Protein AF-A0A0S3RTF5-F1 (afdb_monomer_lite)

Structure (mmCIF, N/CA/C/O backbone):
data_AF-A0A0S3RTF5-F1
#
_entry.id   AF-A0A0S3RTF5-F1
#
loop_
_atom_site.group_PDB
_atom_site.id
_atom_site.type_symbol
_atom_site.label_atom_id
_atom_site.label_alt_id
_atom_site.label_comp_id
_atom_site.label_asym_id
_atom_site.label_entity_id
_atom_site.label_seq_id
_atom_site.pdbx_PDB_ins_code
_atom_site.Cartn_x
_atom_site.Cartn_y
_atom_site.Cartn_z
_atom_site.occupancy
_atom_site.B_iso_or_equiv
_atom_site.auth_seq_id
_atom_site.auth_comp_id
_atom_site.auth_asym_id
_atom_site.auth_atom_id
_atom_site.pdbx_PDB_model_num
ATOM 1 N N . MET A 1 1 ? 30.468 4.108 -22.101 1.00 55.09 1 MET A N 1
ATOM 2 C CA . MET A 1 1 ? 29.441 3.092 -21.775 1.00 55.09 1 MET A CA 1
ATOM 3 C C . MET A 1 1 ? 28.173 3.422 -22.540 1.00 55.09 1 MET A C 1
ATOM 5 O O . MET A 1 1 ? 27.713 4.552 -22.458 1.00 55.09 1 MET A O 1
ATOM 9 N N . ASN A 1 2 ? 27.669 2.481 -23.338 1.00 72.12 2 ASN A N 1
ATOM 10 C CA . ASN A 1 2 ? 26.519 2.694 -24.215 1.00 72.12 2 ASN A CA 1
ATOM 11 C C . ASN A 1 2 ? 25.220 2.335 -23.469 1.00 72.12 2 ASN A C 1
ATOM 13 O O . ASN A 1 2 ? 24.833 1.171 -23.410 1.00 72.12 2 ASN A O 1
ATOM 17 N N . LEU A 1 3 ? 24.577 3.328 -22.849 1.00 83.06 3 LEU A N 1
ATOM 18 C CA . LEU A 1 3 ? 23.333 3.178 -22.075 1.00 83.06 3 LEU A CA 1
ATOM 19 C C . LEU A 1 3 ? 22.075 3.354 -22.944 1.00 83.06 3 LEU A C 1
ATOM 21 O O . LEU A 1 3 ? 21.007 3.658 -22.427 1.00 83.06 3 LEU A O 1
ATOM 25 N N . ARG A 1 4 ? 22.173 3.160 -24.265 1.00 86.75 4 ARG A N 1
ATOM 26 C CA . ARG A 1 4 ? 21.074 3.406 -25.216 1.00 86.75 4 ARG A CA 1
ATOM 27 C C . ARG A 1 4 ? 19.775 2.667 -24.869 1.00 86.75 4 ARG A C 1
ATOM 29 O O . ARG A 1 4 ? 18.694 3.168 -25.140 1.00 86.75 4 ARG A O 1
ATOM 36 N N . TRP A 1 5 ? 19.870 1.509 -24.216 1.00 90.38 5 TRP A N 1
ATOM 37 C CA . TRP A 1 5 ? 18.714 0.739 -23.745 1.00 90.38 5 TRP A CA 1
ATOM 38 C C . TRP A 1 5 ? 17.884 1.465 -22.668 1.00 90.38 5 TRP A C 1
ATOM 40 O O . TRP A 1 5 ? 16.686 1.212 -22.556 1.00 90.38 5 TRP A O 1
ATOM 50 N N . MET A 1 6 ? 18.473 2.405 -21.916 1.00 90.31 6 MET A N 1
ATOM 51 C CA . MET A 1 6 ? 17.739 3.212 -20.934 1.00 90.31 6 MET A CA 1
ATOM 52 C C . MET A 1 6 ? 16.698 4.128 -21.579 1.00 90.31 6 MET A C 1
ATOM 54 O O . MET A 1 6 ? 15.697 4.428 -20.934 1.00 90.31 6 MET A O 1
ATOM 58 N N . GLU A 1 7 ? 16.881 4.536 -22.840 1.00 87.94 7 GLU A N 1
ATOM 59 C CA . GLU A 1 7 ? 15.876 5.334 -23.558 1.00 87.94 7 GLU A CA 1
ATOM 60 C C . GLU A 1 7 ? 14.551 4.567 -23.695 1.00 87.94 7 GLU A C 1
ATOM 62 O O . GLU A 1 7 ? 13.484 5.164 -23.586 1.00 87.94 7 GLU A O 1
ATOM 67 N N . ALA A 1 8 ? 14.606 3.239 -23.850 1.00 90.81 8 ALA A N 1
ATOM 68 C CA . ALA A 1 8 ? 13.421 2.383 -23.903 1.00 90.81 8 ALA A CA 1
ATOM 69 C C . ALA A 1 8 ? 12.867 2.034 -22.509 1.00 90.81 8 ALA A C 1
ATOM 71 O O . ALA A 1 8 ? 11.664 1.832 -22.347 1.00 90.81 8 ALA A O 1
ATOM 72 N N . VAL A 1 9 ? 13.725 1.986 -21.485 1.00 94.31 9 VAL A N 1
ATOM 73 C CA . VAL A 1 9 ? 13.310 1.708 -20.100 1.00 94.31 9 VAL A CA 1
ATOM 74 C C . VAL A 1 9 ? 12.706 2.935 -19.422 1.00 94.31 9 VAL A C 1
ATOM 76 O O . VAL A 1 9 ? 11.866 2.773 -18.546 1.00 94.31 9 VAL A O 1
ATOM 79 N N . LEU A 1 10 ? 13.052 4.156 -19.835 1.00 94.12 10 LEU A N 1
ATOM 80 C CA . LEU A 1 10 ? 12.507 5.381 -19.247 1.00 94.12 10 LEU A CA 1
ATOM 81 C C . LEU A 1 10 ? 10.964 5.452 -19.339 1.00 94.12 10 LEU A C 1
ATOM 83 O O . LEU A 1 10 ? 10.332 5.645 -18.298 1.00 94.12 10 LEU A O 1
ATOM 87 N N . PRO A 1 11 ? 10.321 5.214 -20.503 1.00 96.19 11 PRO A N 1
ATOM 88 C CA . PRO A 1 11 ? 8.862 5.113 -20.581 1.00 96.19 11 PRO A CA 1
ATOM 89 C C . PRO A 1 11 ? 8.278 3.997 -19.705 1.00 96.19 11 PRO A C 1
ATOM 91 O O . PRO A 1 11 ? 7.264 4.199 -19.038 1.00 96.19 11 PRO A O 1
ATOM 94 N N . LEU A 1 12 ? 8.935 2.832 -19.652 1.00 96.31 12 LEU A N 1
ATOM 95 C CA . LEU A 1 12 ? 8.505 1.718 -18.798 1.00 96.31 12 LEU A CA 1
ATOM 96 C C . LEU A 1 12 ? 8.614 2.066 -17.306 1.00 96.31 12 LEU A C 1
ATOM 98 O O . LEU A 1 12 ? 7.742 1.702 -16.520 1.00 96.31 12 LEU A O 1
ATOM 102 N N . GLY A 1 13 ? 9.643 2.819 -16.918 1.00 96.06 13 GLY A N 1
ATOM 103 C CA . GLY A 1 13 ? 9.845 3.314 -15.561 1.00 96.06 13 GLY A CA 1
ATOM 104 C C . GLY A 1 13 ? 8.750 4.286 -15.127 1.00 96.06 13 GLY A C 1
ATOM 105 O O . GLY A 1 13 ? 8.296 4.218 -13.987 1.00 96.06 13 GLY A O 1
ATOM 106 N N . ILE A 1 14 ? 8.258 5.133 -16.038 1.00 97.38 14 ILE A N 1
ATOM 107 C CA . ILE A 1 14 ? 7.111 6.015 -15.768 1.00 97.38 14 ILE A CA 1
ATOM 108 C C . ILE A 1 14 ? 5.853 5.184 -15.500 1.00 97.38 14 ILE A C 1
ATOM 110 O O . ILE A 1 14 ? 5.155 5.436 -14.519 1.00 97.38 14 ILE A O 1
ATOM 114 N N . ILE A 1 15 ? 5.584 4.160 -16.317 1.00 97.75 15 ILE A N 1
ATOM 115 C CA . ILE A 1 15 ? 4.435 3.263 -16.119 1.00 97.75 15 ILE A CA 1
ATOM 116 C C . ILE A 1 15 ? 4.540 2.549 -14.765 1.00 97.75 15 ILE A C 1
ATOM 118 O O . ILE A 1 15 ? 3.581 2.553 -13.994 1.00 97.75 15 ILE A O 1
ATOM 122 N N . ALA A 1 16 ? 5.712 1.999 -14.433 1.00 97.50 16 ALA A N 1
ATOM 123 C CA . ALA A 1 16 ? 5.955 1.376 -13.134 1.00 97.50 16 ALA A CA 1
ATOM 124 C C . ALA A 1 16 ? 5.739 2.366 -11.975 1.00 97.50 16 ALA A C 1
ATOM 126 O O . ALA A 1 16 ? 5.087 2.032 -10.986 1.00 97.50 16 ALA A O 1
ATOM 127 N N . GLY A 1 17 ? 6.211 3.607 -12.122 1.00 97.69 17 GLY A N 1
ATOM 128 C CA . GLY A 1 17 ? 5.980 4.682 -11.159 1.00 97.69 17 GLY A CA 1
ATOM 129 C C . GLY A 1 17 ? 4.493 4.952 -10.934 1.00 97.69 17 GLY A C 1
ATOM 130 O O . GLY A 1 17 ? 4.050 5.030 -9.790 1.00 97.69 17 GLY A O 1
ATOM 131 N N . MET A 1 18 ? 3.699 5.013 -12.004 1.00 98.12 18 MET A N 1
ATOM 132 C CA . MET A 1 18 ? 2.253 5.230 -11.897 1.00 98.12 18 MET A CA 1
ATOM 133 C C . MET A 1 18 ? 1.530 4.056 -11.227 1.00 98.12 18 MET A C 1
ATOM 135 O O . MET A 1 18 ? 0.628 4.280 -10.419 1.00 98.12 18 MET A O 1
ATOM 139 N N . LEU A 1 19 ? 1.958 2.814 -11.473 1.00 97.81 19 LEU A N 1
ATOM 140 C CA . LEU A 1 19 ? 1.430 1.647 -10.757 1.00 97.81 19 LEU A CA 1
ATOM 141 C C . LEU A 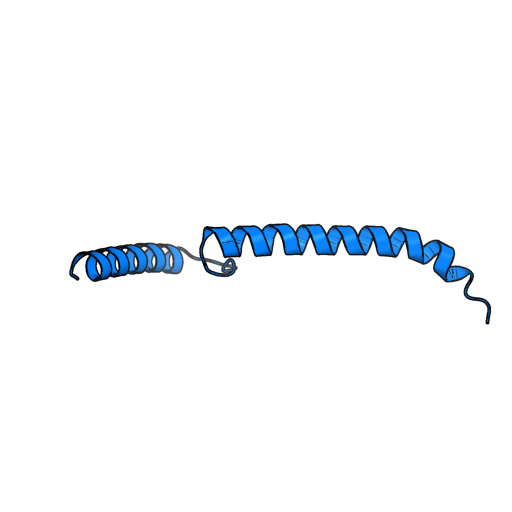1 19 ? 1.742 1.714 -9.254 1.00 97.81 19 LEU A C 1
ATOM 143 O O . LEU A 1 19 ? 0.865 1.457 -8.425 1.00 97.81 19 LEU A O 1
ATOM 147 N N . CYS A 1 20 ? 2.956 2.133 -8.889 1.00 97.69 20 CYS A N 1
ATOM 148 C CA . CYS A 1 20 ? 3.329 2.362 -7.494 1.00 97.69 20 CYS A CA 1
ATOM 149 C C . CYS A 1 20 ? 2.490 3.475 -6.851 1.00 97.69 20 CYS A C 1
ATOM 151 O O . CYS A 1 20 ? 2.042 3.324 -5.713 1.00 97.69 20 CYS A O 1
ATOM 153 N N . VAL A 1 21 ? 2.244 4.581 -7.561 1.00 97.88 21 VAL A N 1
ATOM 154 C CA . VAL A 1 21 ? 1.392 5.675 -7.067 1.00 97.88 21 VAL A CA 1
ATOM 155 C C . VAL A 1 21 ? -0.035 5.186 -6.846 1.00 97.88 21 VAL A C 1
ATOM 157 O O . VAL A 1 21 ? -0.598 5.444 -5.788 1.00 97.88 21 VAL A O 1
ATOM 160 N N . MET A 1 22 ? -0.602 4.421 -7.779 1.00 97.56 22 MET A N 1
ATOM 161 C CA . MET A 1 22 ? -1.951 3.866 -7.652 1.00 97.56 22 MET A CA 1
ATOM 162 C C . MET A 1 22 ? -2.097 2.967 -6.413 1.00 97.56 22 MET A C 1
ATOM 164 O O . MET A 1 22 ? -3.074 3.088 -5.673 1.00 97.56 22 MET A O 1
ATOM 168 N N . GLY A 1 23 ? -1.125 2.086 -6.153 1.00 95.56 23 GLY A N 1
ATOM 169 C CA . GLY A 1 23 ? -1.099 1.231 -4.960 1.00 95.56 23 GLY A CA 1
ATOM 170 C C . GLY A 1 23 ? -0.974 2.020 -3.654 1.00 95.56 23 GLY A C 1
ATOM 171 O O . GLY A 1 23 ? -1.714 1.787 -2.697 1.00 95.56 23 GLY A O 1
ATOM 172 N N . ASN A 1 24 ? -0.071 2.998 -3.622 1.00 96.69 24 ASN A N 1
ATOM 173 C CA . ASN A 1 24 ? 0.156 3.804 -2.425 1.00 96.69 24 ASN A CA 1
ATOM 174 C C . ASN A 1 24 ? -0.996 4.773 -2.146 1.00 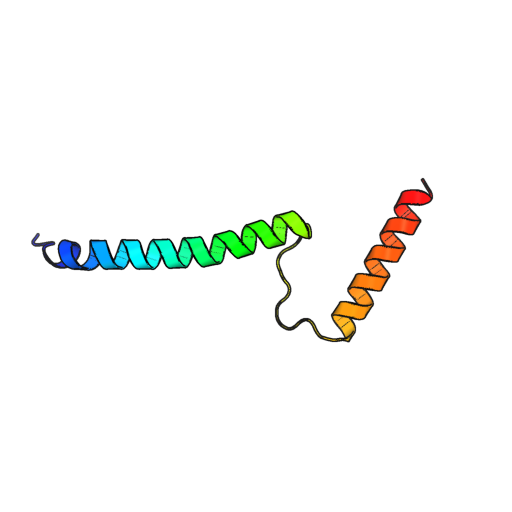96.69 24 ASN A C 1
ATOM 176 O O . ASN A 1 24 ? -1.379 4.936 -0.990 1.00 96.69 24 ASN A O 1
ATOM 180 N N . ALA A 1 25 ? -1.590 5.377 -3.175 1.00 96.81 25 ALA A N 1
ATOM 181 C CA . ALA A 1 25 ? -2.699 6.311 -3.019 1.00 96.81 25 ALA A CA 1
ATOM 182 C C . ALA A 1 25 ? -3.871 5.656 -2.275 1.00 96.81 25 ALA A C 1
ATOM 184 O O . ALA A 1 25 ? -4.294 6.154 -1.234 1.00 96.81 25 ALA A O 1
ATOM 185 N N . GLN A 1 26 ? -4.339 4.490 -2.734 1.00 94.88 26 GLN A N 1
ATOM 186 C CA . GLN A 1 26 ? -5.416 3.766 -2.046 1.00 94.88 26 GLN A CA 1
ATOM 187 C C . GLN A 1 26 ? -5.028 3.350 -0.617 1.00 94.88 26 GLN A C 1
ATOM 189 O O . GLN A 1 26 ? -5.856 3.429 0.291 1.00 94.88 26 GLN A O 1
ATOM 194 N N . TYR A 1 27 ? -3.770 2.957 -0.393 1.00 96.25 27 TYR A N 1
ATOM 195 C CA . TYR A 1 27 ? -3.281 2.558 0.925 1.00 96.25 27 TYR A CA 1
ATOM 196 C C . TYR A 1 27 ? -3.314 3.720 1.923 1.00 96.25 27 TYR A C 1
ATOM 198 O O . TYR A 1 27 ? -3.872 3.589 3.016 1.00 96.25 27 TYR A O 1
ATOM 206 N N . TYR A 1 28 ? -2.754 4.870 1.544 1.00 97.06 28 TYR A N 1
ATOM 207 C CA . TYR A 1 28 ? -2.698 6.041 2.415 1.00 97.06 28 TYR A CA 1
ATOM 208 C C . TYR A 1 28 ? -4.084 6.631 2.672 1.00 97.06 28 TYR A C 1
ATOM 210 O O . TYR A 1 28 ? -4.375 6.991 3.811 1.00 97.06 28 TYR A O 1
ATOM 218 N N . ILE A 1 29 ? -4.962 6.661 1.665 1.00 96.94 29 ILE A N 1
ATOM 219 C CA . ILE A 1 29 ? -6.346 7.116 1.842 1.00 96.94 29 ILE A CA 1
ATOM 220 C C . ILE A 1 29 ? -7.110 6.195 2.801 1.00 96.94 29 ILE A C 1
ATOM 222 O O . ILE A 1 29 ? -7.751 6.681 3.732 1.00 96.94 29 ILE A O 1
ATOM 226 N N . HIS A 1 30 ? -6.997 4.869 2.652 1.00 96.50 30 HIS A N 1
ATOM 227 C CA . HIS A 1 30 ? -7.636 3.933 3.580 1.00 96.50 30 HIS A CA 1
ATOM 228 C C . HIS A 1 30 ? -7.116 4.108 5.010 1.00 96.50 30 HIS A C 1
ATOM 230 O O . HIS A 1 30 ? -7.902 4.138 5.961 1.00 96.50 30 HIS A O 1
ATOM 236 N N . LYS A 1 31 ? -5.791 4.239 5.157 1.00 95.81 31 LYS A N 1
ATOM 237 C CA . LYS A 1 31 ? -5.141 4.434 6.453 1.00 95.81 31 LYS A CA 1
ATOM 238 C C . LYS A 1 31 ? -5.583 5.735 7.121 1.00 95.81 31 LYS A C 1
ATOM 240 O O . LYS A 1 31 ? -5.806 5.729 8.325 1.00 95.81 31 LYS A O 1
ATOM 245 N N . ALA A 1 32 ? -5.745 6.816 6.360 1.00 95.69 32 ALA A N 1
ATOM 246 C CA . ALA A 1 32 ? -6.243 8.086 6.880 1.00 95.69 32 ALA A CA 1
ATOM 247 C C . ALA A 1 32 ? -7.717 7.997 7.316 1.00 95.69 32 ALA A C 1
ATOM 249 O O . ALA A 1 32 ? -8.067 8.508 8.373 1.00 95.69 32 ALA A O 1
ATOM 250 N N . ALA A 1 33 ? -8.566 7.309 6.546 1.00 95.50 33 ALA A N 1
ATOM 251 C CA . ALA A 1 33 ? -9.994 7.187 6.845 1.00 95.50 33 ALA A CA 1
ATOM 252 C C . ALA A 1 33 ? -10.309 6.283 8.054 1.00 95.50 33 ALA A C 1
ATOM 254 O O . ALA A 1 33 ? -11.250 6.564 8.790 1.00 95.50 33 ALA A O 1
ATOM 255 N N . HIS A 1 34 ? -9.542 5.208 8.267 1.00 91.75 34 HIS A N 1
ATOM 256 C CA . HIS A 1 34 ? -9.818 4.214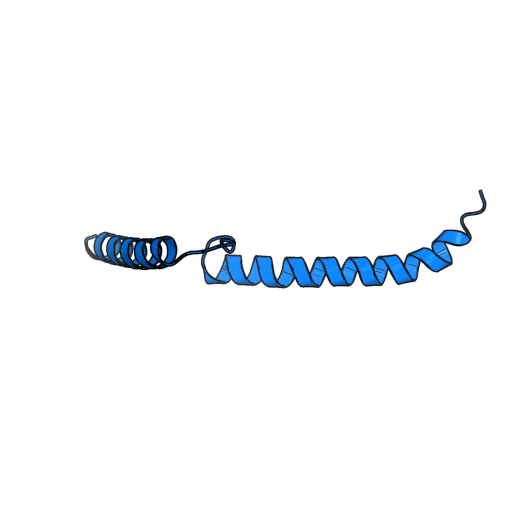 9.320 1.00 91.75 34 HIS A CA 1
ATOM 257 C C . HIS A 1 34 ? -8.796 4.231 10.466 1.00 91.75 34 HIS A C 1
ATOM 259 O O . HIS A 1 34 ? -8.888 3.424 11.387 1.00 91.75 34 HIS A O 1
ATOM 265 N N . GLY A 1 35 ? -7.768 5.083 10.393 1.00 92.94 35 GLY A N 1
ATOM 266 C CA . GLY A 1 35 ? -6.659 5.137 11.355 1.00 92.94 35 GLY A CA 1
ATOM 267 C C . GLY A 1 35 ? -5.675 3.960 11.273 1.00 92.94 35 GLY A C 1
ATOM 268 O O . GLY A 1 35 ? -4.631 3.984 11.925 1.00 92.94 35 GLY A O 1
ATOM 269 N N . ARG A 1 36 ? -5.963 2.935 10.458 1.00 90.69 36 ARG A N 1
ATOM 270 C CA . ARG A 1 36 ? -5.155 1.714 10.319 1.00 90.69 36 ARG A CA 1
ATOM 271 C C . ARG A 1 36 ? -5.082 1.209 8.869 1.00 90.69 36 ARG A C 1
ATOM 273 O O . ARG A 1 36 ? -5.987 1.484 8.076 1.00 90.69 36 ARG A O 1
ATOM 280 N N . PRO A 1 37 ? -4.014 0.477 8.494 1.00 94.12 37 PRO A N 1
ATOM 281 C CA . PRO A 1 37 ? -3.936 -0.217 7.208 1.00 94.12 37 PRO A CA 1
ATOM 282 C C . PRO A 1 37 ? -5.124 -1.160 6.981 1.00 94.12 37 PRO A C 1
ATOM 284 O O . PRO A 1 37 ? -5.679 -1.705 7.934 1.00 94.12 37 PRO A O 1
ATOM 287 N N . LYS A 1 38 ? -5.499 -1.376 5.716 1.00 92.44 38 LYS A N 1
ATOM 288 C CA . LYS A 1 38 ? -6.571 -2.312 5.355 1.00 92.44 38 LYS A CA 1
ATOM 289 C C . LYS A 1 38 ? -6.168 -3.748 5.699 1.00 92.44 38 LYS A C 1
ATOM 291 O O . LYS A 1 38 ? -5.112 -4.199 5.260 1.00 92.44 38 LYS A O 1
ATOM 296 N N . HIS A 1 39 ? -7.016 -4.464 6.435 1.00 91.94 39 HIS A N 1
ATOM 297 C CA . HIS A 1 39 ? -6.824 -5.891 6.684 1.00 91.94 39 HIS A CA 1
ATOM 298 C C . HIS A 1 39 ? -7.231 -6.704 5.446 1.00 91.94 39 HIS A C 1
ATOM 300 O O . HIS A 1 39 ? -8.276 -6.454 4.839 1.00 91.94 39 HIS A O 1
ATOM 306 N N . ILE A 1 40 ? -6.381 -7.642 5.033 1.00 91.75 40 ILE A N 1
ATOM 307 C CA . ILE A 1 40 ? -6.620 -8.515 3.878 1.00 91.75 40 ILE A CA 1
ATOM 308 C C . ILE A 1 40 ? -7.205 -9.821 4.408 1.00 91.75 40 ILE A C 1
ATOM 310 O O . ILE A 1 40 ? -6.639 -10.395 5.327 1.00 91.75 40 ILE A O 1
ATOM 314 N N . GLY A 1 41 ? -8.299 -10.298 3.809 1.00 88.00 41 GLY A N 1
ATOM 315 C CA . GLY A 1 41 ? -8.938 -11.547 4.241 1.00 88.00 41 GLY A CA 1
ATOM 316 C C . GLY A 1 41 ? -9.839 -11.401 5.468 1.00 88.00 41 GLY A C 1
ATOM 317 O O . GLY A 1 41 ? -10.022 -12.372 6.184 1.00 88.00 41 GLY A O 1
ATOM 318 N N . ASN A 1 42 ? -10.402 -10.208 5.684 1.00 89.44 42 ASN A N 1
ATOM 319 C CA . ASN A 1 42 ? -11.285 -9.909 6.809 1.00 89.44 42 ASN A CA 1
ATOM 320 C C . ASN A 1 42 ? -12.557 -10.767 6.762 1.00 89.44 42 ASN A C 1
ATOM 322 O O . ASN A 1 42 ? -13.430 -10.542 5.915 1.00 89.44 42 ASN A O 1
ATOM 326 N N . ASP A 1 43 ? -12.645 -11.746 7.655 1.00 92.56 43 ASP A N 1
ATOM 327 C CA . ASP A 1 43 ? -13.755 -12.689 7.701 1.00 92.56 43 ASP A CA 1
ATOM 328 C C . ASP A 1 43 ? -14.926 -12.163 8.557 1.00 92.56 43 ASP A C 1
ATOM 330 O O . ASP A 1 43 ? -14.924 -11.036 9.066 1.00 92.56 43 ASP A O 1
ATOM 334 N N . LEU A 1 44 ? -15.991 -12.961 8.687 1.00 94.88 44 LEU A N 1
ATOM 335 C CA . LEU A 1 44 ? -17.166 -12.572 9.477 1.00 94.88 44 LEU A CA 1
ATOM 336 C C . LEU A 1 44 ? -16.835 -12.367 10.963 1.00 94.88 44 LEU A C 1
ATOM 338 O O . LEU A 1 44 ? -17.503 -11.566 11.625 1.00 94.88 44 LEU A O 1
ATOM 342 N N . TRP A 1 45 ? -15.830 -13.075 11.480 1.00 94.94 45 TRP A N 1
ATOM 343 C CA . TRP A 1 45 ? -15.381 -12.939 12.857 1.00 94.94 45 TRP A CA 1
ATOM 344 C C . TRP A 1 45 ? -14.698 -11.586 13.064 1.00 94.94 45 TRP A C 1
ATOM 346 O O . TRP A 1 45 ? -15.069 -10.853 13.985 1.00 94.94 45 TRP A O 1
ATOM 356 N N . ASP A 1 46 ? -13.798 -11.196 12.162 1.00 92.31 46 ASP A N 1
ATOM 357 C CA . ASP A 1 46 ? -13.094 -9.915 12.235 1.00 92.31 46 ASP A CA 1
ATOM 358 C C . ASP A 1 46 ? -14.054 -8.725 12.151 1.00 92.31 46 ASP A C 1
ATOM 360 O O . ASP A 1 46 ? -13.943 -7.771 12.925 1.00 92.31 46 ASP A O 1
ATOM 364 N N . VAL A 1 47 ? -15.059 -8.791 11.266 1.00 93.25 47 VAL A N 1
ATOM 365 C CA . VAL A 1 47 ? -16.103 -7.752 11.175 1.00 93.25 47 VAL A CA 1
ATOM 366 C C . VAL A 1 47 ? -16.889 -7.641 12.485 1.00 93.25 47 VAL A C 1
ATOM 368 O O . VAL A 1 47 ? -17.209 -6.533 12.929 1.00 93.25 47 VAL A O 1
ATOM 371 N N . ALA A 1 48 ? -17.238 -8.771 13.106 1.00 95.06 48 ALA A N 1
ATOM 372 C CA . ALA A 1 48 ? -17.979 -8.775 14.364 1.00 95.06 48 ALA A CA 1
ATOM 373 C C . ALA A 1 48 ? -17.140 -8.195 15.514 1.00 95.06 48 ALA A C 1
ATOM 375 O O . ALA A 1 48 ? -17.654 -7.393 16.302 1.00 95.06 48 ALA A O 1
ATOM 376 N N . MET A 1 49 ? -15.854 -8.549 15.579 1.00 95.69 49 MET A N 1
ATOM 377 C CA . MET A 1 49 ? -14.921 -8.020 16.573 1.00 95.69 49 MET A CA 1
ATOM 378 C C . MET A 1 49 ? -14.657 -6.524 16.376 1.00 95.69 49 MET A C 1
ATOM 380 O O . MET A 1 49 ? -14.751 -5.770 17.339 1.00 95.69 49 MET A O 1
ATOM 384 N N . GLU A 1 50 ? -14.460 -6.048 15.143 1.00 92.94 50 GLU A N 1
ATOM 385 C CA . GLU A 1 50 ? -14.264 -4.618 14.865 1.00 92.94 50 GLU A CA 1
ATOM 386 C C . GLU A 1 50 ? -15.462 -3.770 15.324 1.00 92.94 50 GLU A C 1
ATOM 388 O O . GLU A 1 50 ? -15.292 -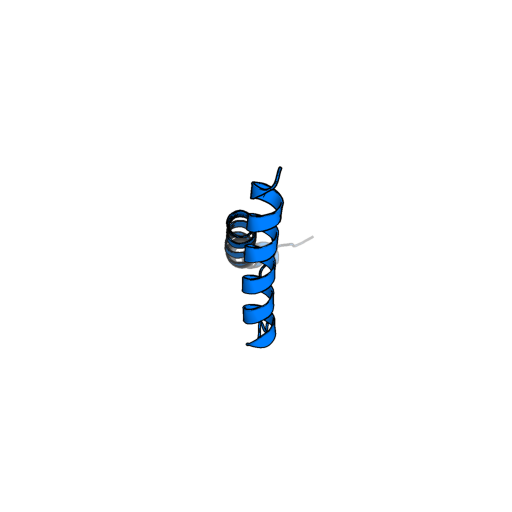2.723 15.954 1.00 92.94 50 GLU A O 1
ATOM 393 N N . ARG A 1 51 ? -16.693 -4.232 15.062 1.00 94.12 51 ARG A N 1
ATOM 394 C CA . ARG A 1 51 ? -17.913 -3.539 15.514 1.00 94.12 51 ARG A CA 1
ATOM 395 C C . ARG A 1 51 ? -18.036 -3.526 17.036 1.00 94.12 51 ARG A C 1
ATOM 397 O O . ARG A 1 51 ? -18.447 -2.512 17.604 1.00 94.12 51 ARG A O 1
ATOM 404 N N . ARG A 1 52 ? -17.700 -4.643 17.689 1.00 96.12 52 ARG A N 1
ATOM 405 C CA . ARG A 1 52 ? -17.683 -4.756 19.153 1.00 96.12 52 ARG A CA 1
ATOM 406 C C . ARG A 1 52 ? -16.684 -3.774 19.757 1.00 96.12 52 ARG A C 1
ATOM 408 O O . ARG A 1 52 ? -17.057 -3.013 20.647 1.00 96.12 52 ARG A O 1
ATOM 415 N N . ASP A 1 53 ? -15.451 -3.776 19.266 1.00 95.50 53 ASP A N 1
ATOM 416 C CA . ASP A 1 53 ? -14.364 -2.979 19.829 1.00 95.50 53 ASP A CA 1
ATOM 417 C C . ASP A 1 53 ? -14.609 -1.481 19.632 1.00 95.50 53 ASP A C 1
ATOM 419 O O . ASP A 1 53 ? -14.412 -0.702 20.565 1.00 95.50 53 ASP A O 1
ATOM 423 N N . LYS A 1 54 ? -15.156 -1.076 18.476 1.00 93.12 54 LYS A N 1
ATOM 424 C CA . LYS A 1 54 ? -15.593 0.309 18.248 1.00 93.12 54 LYS A CA 1
ATOM 425 C C . LYS A 1 54 ? -16.617 0.763 19.293 1.00 93.12 54 LYS A C 1
ATOM 427 O O . LYS A 1 54 ? -16.439 1.815 19.902 1.00 93.12 54 LYS A O 1
ATOM 432 N N . LYS A 1 55 ? -17.651 -0.046 19.551 1.00 94.19 55 LYS A N 1
ATOM 433 C CA . LYS A 1 55 ? -18.692 0.276 20.541 1.00 94.19 55 LYS A CA 1
ATOM 434 C C . LYS A 1 55 ? -18.127 0.376 21.961 1.00 94.19 55 LYS A C 1
ATOM 436 O O . LYS A 1 55 ? -18.513 1.270 22.708 1.00 94.19 55 LYS A O 1
ATOM 441 N N . LEU A 1 56 ? -17.223 -0.530 22.336 1.00 95.00 56 LEU A N 1
ATOM 442 C CA . LEU A 1 56 ? -16.570 -0.492 23.648 1.00 95.00 56 LEU A CA 1
ATOM 443 C C . LEU A 1 56 ? -15.706 0.763 23.812 1.00 95.00 56 LEU A C 1
ATOM 445 O O . LEU A 1 56 ? -15.730 1.383 24.872 1.00 95.00 56 LEU A O 1
ATOM 449 N N . HIS A 1 57 ? -14.978 1.159 22.766 1.00 93.75 57 HIS A N 1
ATOM 450 C CA . HIS A 1 57 ? -14.155 2.363 22.804 1.00 93.75 57 HIS A CA 1
ATOM 451 C C . HIS A 1 57 ? -15.004 3.634 22.924 1.00 93.75 57 HIS A C 1
ATOM 453 O O . HIS A 1 57 ? -14.694 4.492 23.745 1.00 93.75 57 HIS A O 1
ATOM 459 N N . GLU A 1 58 ? -16.116 3.721 22.188 1.00 93.44 58 GLU A N 1
ATOM 460 C CA . GLU A 1 58 ? -17.082 4.821 22.306 1.00 93.44 58 GLU A CA 1
ATOM 461 C C . GLU A 1 58 ? -17.650 4.922 23.734 1.00 93.44 58 GLU A C 1
ATOM 463 O O . GLU A 1 58 ? -17.632 5.998 24.333 1.00 93.44 58 GLU A O 1
ATOM 468 N N . GLN A 1 59 ? -18.068 3.798 24.328 1.00 93.81 59 GLN A N 1
ATOM 469 C CA . GLN A 1 59 ? -18.565 3.754 25.710 1.00 93.81 59 GLN A CA 1
ATOM 470 C C . GLN A 1 59 ? -17.511 4.193 26.733 1.00 93.81 59 GLN A C 1
ATOM 472 O O . GLN A 1 59 ? -17.816 4.979 27.631 1.00 93.81 59 GLN A O 1
ATOM 477 N N . ALA A 1 60 ? -16.273 3.717 26.585 1.00 92.44 60 ALA A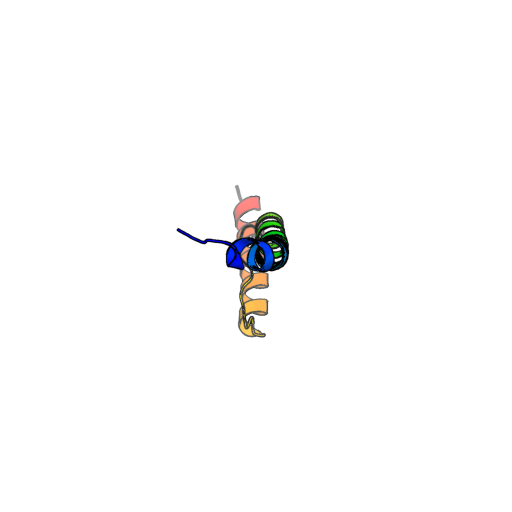 N 1
ATOM 478 C CA . ALA A 1 60 ? -15.167 4.104 27.453 1.00 92.44 60 ALA A CA 1
ATOM 479 C C . ALA A 1 60 ? -14.840 5.599 27.317 1.00 92.44 60 ALA A C 1
ATOM 481 O O . ALA A 1 60 ? -14.659 6.282 28.319 1.00 92.44 60 ALA A O 1
ATOM 482 N N . SER A 1 61 ? -14.828 6.123 26.088 1.00 89.50 61 SER A N 1
ATOM 483 C CA . SER A 1 61 ? -14.553 7.538 25.817 1.00 89.50 61 SER A CA 1
ATOM 484 C C . SER A 1 61 ? -15.645 8.485 26.322 1.00 89.50 61 SER A C 1
ATOM 486 O O . SER A 1 61 ? -15.343 9.627 26.641 1.00 89.50 61 SER A O 1
ATOM 488 N N . SER A 1 62 ? -16.892 8.012 26.424 1.00 85.00 62 SER A N 1
ATOM 489 C CA . SER A 1 62 ? -18.035 8.786 26.926 1.00 85.00 62 SER A CA 1
ATOM 490 C C . SER A 1 62 ? -18.184 8.744 28.452 1.00 85.00 62 SER A C 1
ATOM 492 O O . SER A 1 62 ? -19.013 9.476 28.988 1.00 85.00 62 SER A O 1
ATOM 494 N N . SER A 1 63 ? -17.474 7.840 29.134 1.00 76.00 63 SER A N 1
ATOM 495 C CA . SER A 1 63 ? -17.567 7.651 30.592 1.00 76.00 63 SER A CA 1
ATOM 496 C C . SER A 1 63 ? -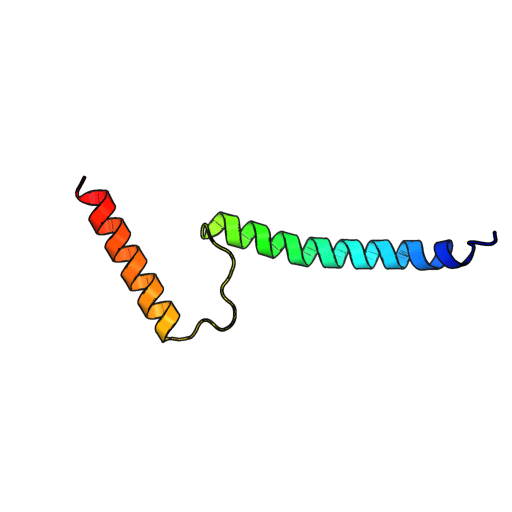16.497 8.433 31.373 1.00 76.00 63 SER A C 1
ATOM 498 O O . SER A 1 63 ? -16.456 8.329 32.598 1.00 76.00 63 SER A O 1
ATOM 500 N N . ASN A 1 64 ? -15.651 9.193 30.667 1.00 52.91 64 ASN A N 1
ATOM 501 C CA . ASN A 1 64 ? -14.767 10.240 31.194 1.00 52.91 64 ASN A CA 1
ATOM 502 C C . ASN A 1 64 ? -15.388 11.617 30.950 1.00 52.91 64 ASN A C 1
ATOM 504 O O . ASN A 1 64 ? -15.087 12.529 31.749 1.00 52.91 64 ASN A O 1
#

Sequence (64 aa):
MNLRWMEAVLPLGIIAGMLCVMGNAQYYIHKAAHGRPKHIGNDLWDVAMERRDKKLHEQASSSN

pLDDT: mean 92.03, std 8.3, range [52.91, 98.12]

Organism: NCBI:txid157739

Foldseek 3Di:
DDPVVVVVCVVVVVVVVVVVCVVVVVQVVVCVVPVHGDDDPCDPVNVVVVVVVVVVVVVVVVVD

Radius of gyration: 21.48 Å; chains: 1; bounding box: 48×23×56 Å

InterPro domains:
  IPR017384 NADH dehydrogenase [ubiquinone] (complex I), alpha subcomplex subunit 1 [PF15879] (5-57)
  IPR017384 NADH dehydrogenase [ubiquinone] (complex I), alpha subcomplex subunit 1 [PTHR17098] (2-62)

Secondary structure (DSSP, 8-state):
---TTHHHHHHHHHHHHHHHHHHHHHHHHHHHHHSSPPPTT--HHHHHHHHHHHHHHHHHHH--